Protein AF-A0A090RE38-F1 (afdb_monomer_lite)

pLDDT: mean 95.89, std 4.48, range [59.72, 98.69]

Structure (mmCIF, N/CA/C/O backbone):
data_AF-A0A090RE38-F1
#
_entry.id   AF-A0A090RE38-F1
#
loop_
_atom_site.group_PDB
_atom_site.id
_atom_site.type_symbol
_atom_site.label_atom_id
_atom_site.label_alt_id
_atom_site.label_comp_id
_atom_site.label_asym_id
_atom_site.label_entity_id
_atom_site.label_seq_id
_atom_site.pdbx_PDB_ins_code
_atom_site.Cartn_x
_atom_site.Cartn_y
_atom_site.Cartn_z
_atom_site.occupancy
_atom_site.B_iso_or_equiv
_atom_site.auth_seq_id
_atom_site.auth_comp_id
_atom_site.auth_asym_id
_atom_site.auth_atom_id
_atom_site.pdbx_PDB_model_num
ATOM 1 N N . MET A 1 1 ? -2.933 -11.669 -3.205 1.00 59.72 1 MET A N 1
ATOM 2 C CA . MET A 1 1 ? -3.704 -10.487 -2.778 1.00 59.72 1 MET A CA 1
ATOM 3 C C . MET A 1 1 ? -2.718 -9.371 -2.503 1.00 59.72 1 MET A C 1
ATOM 5 O O . MET A 1 1 ? -1.781 -9.605 -1.747 1.00 59.72 1 MET A O 1
ATOM 9 N N . GLY A 1 2 ? -2.841 -8.230 -3.179 1.00 92.00 2 GLY A N 1
ATOM 10 C CA . GLY A 1 2 ? -1.914 -7.105 -2.976 1.00 92.00 2 GLY A CA 1
ATOM 11 C C . GLY A 1 2 ? -2.235 -6.318 -1.700 1.00 92.00 2 GLY A C 1
ATOM 12 O O . GLY A 1 2 ? -3.369 -6.355 -1.230 1.00 92.00 2 GLY A O 1
ATOM 13 N N . ILE A 1 3 ? -1.275 -5.556 -1.161 1.00 96.62 3 ILE A N 1
ATOM 14 C CA . ILE A 1 3 ? -1.497 -4.715 0.034 1.00 96.62 3 ILE A CA 1
ATOM 15 C C . ILE A 1 3 ? -2.687 -3.764 -0.170 1.00 96.62 3 ILE A C 1
ATOM 17 O O . ILE A 1 3 ? -3.583 -3.716 0.664 1.00 96.62 3 ILE A O 1
ATOM 21 N N . ALA A 1 4 ? -2.752 -3.056 -1.301 1.00 97.69 4 ALA A N 1
ATOM 22 C CA . ALA A 1 4 ? -3.851 -2.128 -1.587 1.00 97.69 4 ALA A CA 1
ATOM 23 C C . ALA A 1 4 ? -5.230 -2.819 -1.614 1.00 97.69 4 ALA A C 1
ATOM 25 O O . ALA A 1 4 ? -6.215 -2.271 -1.132 1.00 97.69 4 ALA A O 1
ATOM 26 N N . GLU A 1 5 ? -5.296 -4.047 -2.131 1.00 97.94 5 GLU A N 1
ATOM 27 C CA . GLU A 1 5 ? -6.522 -4.851 -2.137 1.00 97.94 5 GLU A CA 1
ATOM 28 C C . GLU A 1 5 ? -6.924 -5.287 -0.720 1.00 97.94 5 GLU A C 1
ATOM 30 O O . GLU A 1 5 ? -8.107 -5.301 -0.388 1.00 97.94 5 GLU A O 1
ATOM 35 N N . TYR A 1 6 ? -5.952 -5.589 0.145 1.00 97.88 6 TYR A N 1
ATOM 36 C CA . TYR A 1 6 ? -6.219 -5.869 1.556 1.00 97.88 6 TYR A CA 1
ATOM 37 C C . TYR A 1 6 ? -6.816 -4.660 2.278 1.00 97.88 6 TYR A C 1
ATOM 39 O O . TYR A 1 6 ? -7.772 -4.816 3.037 1.00 97.88 6 TYR A O 1
ATOM 47 N N . TYR A 1 7 ? -6.320 -3.451 2.006 1.00 98.44 7 TYR A N 1
ATOM 48 C CA . TYR A 1 7 ? -6.915 -2.232 2.556 1.00 98.44 7 TYR A CA 1
ATOM 49 C C . TYR A 1 7 ? -8.372 -2.058 2.117 1.00 98.44 7 TYR A C 1
ATOM 51 O O . TYR A 1 7 ? -9.208 -1.773 2.972 1.00 98.44 7 TYR A O 1
ATOM 59 N N . ASP A 1 8 ? -8.703 -2.301 0.844 1.00 98.25 8 ASP A N 1
ATOM 60 C CA . ASP A 1 8 ? -10.101 -2.277 0.389 1.00 98.25 8 ASP A CA 1
ATOM 61 C C . ASP A 1 8 ? -10.958 -3.263 1.189 1.00 98.25 8 ASP A C 1
ATOM 63 O O . ASP A 1 8 ? -11.952 -2.895 1.811 1.00 98.25 8 ASP A O 1
ATOM 67 N N . GLN A 1 9 ? -10.536 -4.525 1.246 1.00 96.94 9 GLN A N 1
ATOM 68 C CA . GLN A 1 9 ? -11.319 -5.569 1.902 1.00 96.94 9 GLN A CA 1
ATOM 69 C C . GLN A 1 9 ? -11.524 -5.324 3.401 1.00 96.94 9 GLN A C 1
ATOM 71 O O . GLN A 1 9 ? -12.547 -5.730 3.955 1.00 96.94 9 GLN A O 1
ATOM 76 N N . ARG A 1 10 ? -10.556 -4.688 4.072 1.00 97.44 10 ARG A N 1
ATOM 77 C CA . ARG A 1 10 ? -10.636 -4.409 5.510 1.00 97.44 10 ARG A CA 1
ATOM 78 C C . ARG A 1 10 ? -11.355 -3.106 5.837 1.00 97.44 10 ARG A C 1
ATOM 80 O O . ARG A 1 10 ? -11.945 -3.027 6.913 1.00 97.44 10 ARG A O 1
ATOM 87 N N . LEU A 1 11 ? -11.272 -2.092 4.978 1.00 98.00 11 LEU A N 1
ATOM 88 C CA . LEU A 1 11 ? -11.604 -0.714 5.349 1.00 98.00 11 LEU A CA 1
ATOM 89 C C . LEU A 1 11 ? -12.664 -0.048 4.477 1.00 98.00 11 LEU A C 1
ATOM 91 O O . LEU A 1 11 ? -13.170 0.997 4.891 1.00 98.00 11 LEU A O 1
ATOM 95 N N . THR A 1 12 ? -12.973 -0.584 3.296 1.00 97.44 12 THR A N 1
ATOM 96 C CA . THR A 1 12 ? -13.918 0.041 2.366 1.00 97.44 12 THR A CA 1
ATOM 97 C C . THR A 1 12 ? -15.211 -0.753 2.262 1.00 97.44 12 THR A C 1
ATOM 99 O O . THR A 1 12 ? -15.258 -1.968 2.467 1.00 97.44 12 THR A O 1
ATOM 102 N N . ASP A 1 13 ? -16.293 -0.039 1.959 1.00 97.75 13 ASP A N 1
ATOM 103 C CA . ASP A 1 13 ? -17.567 -0.664 1.635 1.00 97.75 13 ASP A CA 1
ATOM 104 C C . ASP A 1 13 ? -17.433 -1.491 0.345 1.00 97.75 13 ASP A C 1
ATOM 106 O O . ASP A 1 13 ? -16.765 -1.077 -0.606 1.00 97.75 13 ASP A O 1
ATOM 110 N N . LYS A 1 14 ? -18.103 -2.648 0.291 1.00 98.06 14 LYS A N 1
ATOM 111 C CA . LYS A 1 14 ? -18.071 -3.550 -0.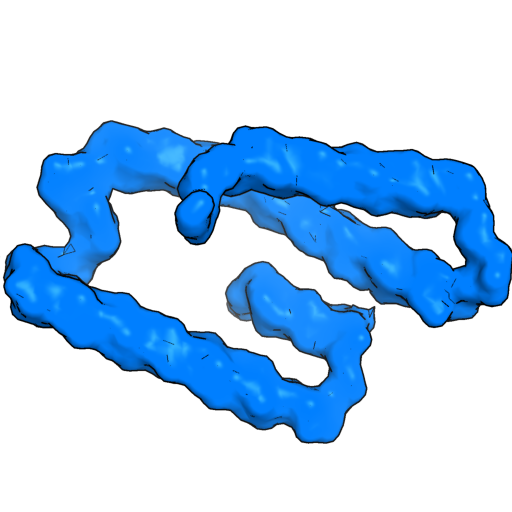872 1.00 98.06 14 LYS A CA 1
ATOM 112 C C . LYS A 1 14 ? -18.527 -2.877 -2.166 1.00 98.06 14 LYS A C 1
ATOM 114 O O . LYS A 1 14 ? -18.063 -3.254 -3.239 1.00 98.06 14 LYS A O 1
ATOM 119 N N . SER A 1 15 ? -19.405 -1.880 -2.075 1.00 98.38 15 SER A N 1
ATOM 120 C CA . SER A 1 15 ? -19.855 -1.078 -3.218 1.00 98.38 15 SER A CA 1
ATOM 121 C C . SER A 1 15 ? -18.722 -0.295 -3.896 1.00 98.38 15 SER A C 1
ATOM 123 O O . SER A 1 15 ? -18.831 0.010 -5.081 1.00 98.38 15 SER A O 1
ATOM 125 N N . LEU A 1 16 ? -17.616 -0.022 -3.192 1.00 98.50 16 LEU A N 1
ATOM 126 C CA . LEU A 1 16 ? -16.446 0.692 -3.718 1.00 98.50 16 LEU A CA 1
ATOM 127 C C . LEU A 1 16 ? -15.348 -0.241 -4.250 1.00 98.50 16 LEU A C 1
ATOM 129 O O . LEU A 1 16 ? -14.413 0.223 -4.902 1.00 98.50 16 LEU A O 1
ATOM 133 N N . TRP A 1 17 ? -15.444 -1.552 -4.021 1.00 98.19 17 TRP A N 1
ATOM 134 C CA . TRP A 1 17 ? -14.440 -2.514 -4.492 1.00 98.19 17 TRP A CA 1
ATOM 135 C C . TRP A 1 17 ? -14.226 -2.501 -6.016 1.00 98.19 17 TRP A C 1
ATOM 137 O O . TRP A 1 17 ? -13.066 -2.598 -6.429 1.00 98.19 17 TRP A O 1
ATOM 147 N N . PRO A 1 18 ? -15.260 -2.315 -6.868 1.00 98.50 18 PRO A N 1
ATOM 148 C CA . PRO A 1 18 ? -15.052 -2.180 -8.309 1.00 98.50 18 PRO A CA 1
ATOM 149 C C . PRO A 1 18 ? -14.128 -1.013 -8.676 1.00 98.50 18 PRO A C 1
ATOM 151 O O . PRO A 1 18 ? -13.288 -1.160 -9.561 1.00 98.50 18 PRO A O 1
ATOM 154 N N . LEU A 1 19 ? -14.214 0.118 -7.964 1.00 98.56 19 LEU A N 1
ATOM 155 C CA . LEU A 1 19 ? -13.324 1.261 -8.182 1.00 98.56 19 LEU A CA 1
ATOM 156 C C . LEU A 1 19 ? -11.878 0.914 -7.805 1.00 98.56 19 LEU A C 1
ATOM 158 O O . LEU A 1 19 ? -10.955 1.174 -8.575 1.00 98.56 19 LEU A O 1
ATOM 162 N N . GLY A 1 20 ? -11.672 0.284 -6.645 1.00 98.25 20 GLY A N 1
ATOM 163 C CA . GLY A 1 20 ? -10.344 -0.166 -6.220 1.00 98.25 20 GLY A CA 1
ATOM 164 C C . GLY A 1 20 ? -9.712 -1.144 -7.218 1.00 98.25 20 GLY A C 1
ATOM 165 O O . GLY A 1 20 ? -8.524 -1.041 -7.535 1.00 98.25 20 GLY A O 1
ATOM 166 N N . GLN A 1 21 ? -10.515 -2.055 -7.776 1.00 98.31 21 GLN A N 1
ATOM 167 C CA . GLN A 1 21 ? -10.083 -2.957 -8.842 1.00 98.31 21 GLN A CA 1
ATOM 168 C C . GLN A 1 21 ? -9.694 -2.187 -10.112 1.00 98.31 21 GLN A C 1
ATOM 170 O O . GLN A 1 21 ? -8.596 -2.402 -10.624 1.00 98.31 21 GLN A O 1
ATOM 175 N N . GLN A 1 22 ? -10.532 -1.256 -10.581 1.00 98.62 22 GLN A N 1
ATOM 176 C CA . GLN A 1 22 ? -10.246 -0.436 -11.765 1.00 98.62 22 GLN A CA 1
ATOM 177 C C . GLN A 1 22 ? -8.926 0.337 -11.635 1.00 98.62 22 GLN A C 1
ATOM 179 O O . GLN A 1 22 ? -8.136 0.365 -12.580 1.00 98.62 22 GLN A O 1
ATOM 184 N N . LEU A 1 23 ? -8.655 0.921 -10.462 1.00 98.56 23 LEU A N 1
ATOM 185 C CA . LEU A 1 23 ? -7.408 1.644 -10.189 1.00 98.56 23 LEU A CA 1
ATOM 186 C C . LEU A 1 23 ? -6.183 0.722 -10.238 1.00 98.56 23 LEU A C 1
ATOM 188 O O . LEU A 1 23 ? -5.168 1.066 -10.844 1.00 98.56 23 LEU A O 1
ATOM 192 N N . ARG A 1 24 ? -6.270 -0.476 -9.646 1.00 98.25 24 ARG A N 1
ATOM 193 C CA . ARG A 1 24 ? -5.181 -1.465 -9.704 1.00 98.25 24 ARG A CA 1
ATOM 194 C C . ARG A 1 24 ? -4.943 -1.971 -11.122 1.00 98.25 24 ARG A C 1
ATOM 196 O O . ARG A 1 24 ? -3.792 -2.119 -11.522 1.00 98.25 24 ARG A O 1
ATOM 203 N N . GLU A 1 25 ? -5.999 -2.217 -11.889 1.00 98.44 25 GLU A N 1
ATOM 204 C CA . GLU A 1 25 ? -5.884 -2.609 -13.294 1.00 98.44 25 GLU A CA 1
ATOM 205 C C . GLU A 1 25 ? -5.254 -1.503 -14.146 1.00 98.44 25 GLU A C 1
ATOM 207 O O . GLU A 1 25 ? -4.424 -1.802 -15.006 1.00 98.44 25 GLU A O 1
ATOM 212 N N . GLN A 1 26 ? -5.602 -0.237 -13.893 1.00 98.69 26 GLN A N 1
ATOM 213 C CA . GLN A 1 26 ? -4.968 0.905 -14.552 1.00 98.69 26 GLN A CA 1
ATOM 214 C C . GLN A 1 26 ? -3.469 0.949 -14.251 1.00 98.69 26 GLN A C 1
ATOM 216 O O . GLN A 1 26 ? -2.677 0.979 -15.187 1.00 98.69 26 GLN A O 1
ATOM 221 N N . LEU A 1 27 ? -3.072 0.813 -12.982 1.00 98.25 27 LEU A N 1
ATOM 222 C CA . LEU A 1 27 ? -1.659 0.749 -12.601 1.00 98.25 27 LEU A CA 1
ATOM 223 C C . LEU A 1 27 ? -0.906 -0.368 -13.346 1.00 98.25 27 LEU A C 1
ATOM 225 O O . LEU A 1 27 ? 0.212 -0.160 -13.809 1.00 98.25 27 LEU A O 1
ATOM 229 N N . GLN A 1 28 ? -1.512 -1.549 -13.509 1.00 98.00 28 GLN A N 1
ATOM 230 C CA . GLN A 1 28 ? -0.891 -2.641 -14.271 1.00 98.00 28 GLN A CA 1
ATOM 231 C C . GLN A 1 28 ? -0.736 -2.313 -15.763 1.00 98.00 28 GLN A C 1
ATOM 233 O O . GLN A 1 28 ? 0.245 -2.733 -16.380 1.00 98.00 28 GLN A O 1
ATOM 238 N N . ARG A 1 29 ? -1.686 -1.583 -16.363 1.00 98.50 29 ARG A N 1
ATOM 239 C CA . ARG A 1 29 ? -1.565 -1.103 -17.751 1.00 98.50 29 ARG A CA 1
ATOM 240 C C . ARG A 1 29 ? -0.456 -0.063 -17.881 1.00 98.50 29 ARG A C 1
ATOM 242 O O . ARG A 1 29 ? 0.339 -0.159 -18.811 1.00 98.50 29 ARG A O 1
ATOM 249 N N . ASP A 1 30 ? -0.365 0.857 -16.929 1.00 98.50 30 ASP A N 1
ATOM 250 C CA . ASP A 1 30 ? 0.632 1.928 -16.936 1.00 98.50 30 ASP A CA 1
ATOM 251 C C . ASP A 1 30 ? 2.052 1.372 -16.773 1.00 98.50 30 ASP A C 1
ATOM 253 O O . ASP A 1 30 ? 2.945 1.741 -17.532 1.00 98.50 30 ASP A O 1
ATOM 257 N N . ILE A 1 31 ? 2.252 0.400 -15.873 1.00 98.19 31 ILE A N 1
ATOM 258 C CA . ILE A 1 31 ? 3.536 -0.309 -15.727 1.00 98.19 31 ILE A CA 1
ATOM 259 C C . ILE A 1 31 ? 3.966 -0.940 -17.057 1.00 98.19 31 ILE A C 1
ATOM 261 O O . ILE A 1 31 ? 5.117 -0.793 -17.463 1.00 98.19 31 ILE A O 1
ATOM 265 N N . LYS A 1 32 ? 3.049 -1.609 -17.769 1.00 98.25 32 LYS A N 1
ATOM 266 C CA . LYS A 1 32 ? 3.351 -2.207 -19.081 1.00 98.25 32 LYS A CA 1
ATOM 267 C C . LYS A 1 32 ? 3.714 -1.150 -20.120 1.00 98.25 32 LYS A C 1
ATOM 269 O O . LYS A 1 32 ? 4.641 -1.362 -20.893 1.00 98.25 32 LYS A O 1
ATOM 274 N N . ALA A 1 33 ? 2.999 -0.026 -20.142 1.00 98.44 33 ALA A N 1
ATOM 275 C CA . ALA A 1 33 ? 3.292 1.067 -21.061 1.00 98.44 33 ALA A CA 1
ATOM 276 C C . ALA A 1 33 ? 4.703 1.630 -20.828 1.00 98.44 33 ALA A C 1
ATOM 278 O O . ALA A 1 33 ? 5.460 1.768 -21.785 1.00 98.44 33 ALA A O 1
ATOM 279 N N . VAL A 1 34 ? 5.081 1.871 -19.568 1.00 97.94 34 VAL A N 1
ATOM 280 C CA . VAL A 1 34 ? 6.427 2.341 -19.202 1.00 97.94 34 VAL A CA 1
ATOM 281 C C . VAL A 1 34 ? 7.499 1.330 -19.609 1.00 97.94 34 VAL A C 1
ATOM 283 O O . VAL A 1 34 ? 8.462 1.702 -20.269 1.00 97.94 34 VAL A O 1
ATOM 286 N N . LEU A 1 35 ? 7.319 0.046 -19.288 1.00 98.06 35 LEU A N 1
ATOM 287 C CA . LEU A 1 35 ? 8.281 -1.005 -19.644 1.00 98.06 35 LEU A CA 1
ATOM 288 C C . LEU A 1 35 ? 8.486 -1.141 -21.157 1.00 98.06 35 LEU A C 1
ATOM 290 O O . LEU A 1 35 ? 9.614 -1.332 -21.606 1.00 98.06 35 LEU A O 1
ATOM 294 N N . ASN A 1 36 ? 7.415 -0.993 -21.942 1.00 97.94 36 ASN A N 1
ATOM 295 C CA . ASN A 1 36 ? 7.497 -1.009 -23.401 1.00 97.94 36 ASN A CA 1
ATOM 296 C C . ASN A 1 36 ? 8.299 0.180 -23.947 1.00 97.94 36 ASN A C 1
ATOM 298 O O . ASN A 1 36 ? 9.081 0.003 -24.876 1.00 97.94 36 ASN A O 1
ATOM 302 N N . VAL A 1 37 ? 8.112 1.380 -23.383 1.00 97.62 37 VAL A N 1
ATOM 303 C CA . VAL A 1 37 ? 8.878 2.579 -23.772 1.00 97.62 37 VAL A CA 1
ATOM 304 C C . VAL A 1 37 ? 10.358 2.418 -23.416 1.00 97.62 37 VAL A C 1
ATOM 306 O O . VAL A 1 37 ? 11.219 2.731 -24.231 1.00 97.62 37 VAL A O 1
ATOM 309 N N . GLU A 1 38 ? 10.648 1.869 -22.237 1.00 96.12 38 GLU A N 1
ATOM 310 C CA . GLU A 1 38 ? 12.008 1.612 -21.745 1.00 96.12 38 GLU A CA 1
ATOM 311 C C . GLU A 1 38 ? 12.664 0.365 -22.372 1.00 96.12 38 GLU A C 1
ATOM 313 O O . GLU A 1 38 ? 13.814 0.055 -22.060 1.00 96.12 38 GLU A O 1
ATOM 318 N N . ASN A 1 39 ? 11.940 -0.387 -23.214 1.00 96.38 39 ASN A N 1
ATOM 319 C CA . ASN A 1 39 ? 12.354 -1.685 -23.762 1.00 96.38 39 ASN A CA 1
ATOM 320 C C . ASN A 1 39 ? 12.953 -2.628 -22.693 1.00 96.38 39 ASN A C 1
ATOM 322 O O . ASN A 1 39 ? 13.982 -3.267 -22.910 1.00 96.38 39 ASN A O 1
ATOM 326 N N . SER A 1 40 ? 12.322 -2.673 -21.517 1.00 96.94 40 SER A N 1
ATOM 327 C CA . SER A 1 40 ? 12.762 -3.462 -20.360 1.00 96.94 40 SER A CA 1
ATOM 328 C C . SER A 1 40 ? 11.747 -4.562 -20.040 1.00 96.94 40 SER A C 1
ATOM 330 O O . SER A 1 40 ? 10.537 -4.357 -20.141 1.00 96.94 40 SER A O 1
ATOM 332 N N . ALA A 1 41 ? 12.220 -5.732 -19.618 1.00 95.44 41 ALA A N 1
ATOM 333 C CA . ALA A 1 41 ? 11.377 -6.867 -19.245 1.00 95.44 41 ALA A CA 1
ATOM 334 C C . ALA A 1 41 ? 10.764 -6.709 -17.844 1.00 95.44 41 ALA A C 1
ATOM 336 O O . ALA A 1 41 ? 9.692 -7.253 -17.566 1.00 95.44 41 ALA A O 1
ATOM 337 N N . HIS A 1 42 ? 11.430 -5.973 -16.952 1.00 95.19 42 HIS A N 1
ATOM 338 C CA . HIS A 1 42 ? 10.938 -5.705 -15.605 1.00 95.19 42 HIS A CA 1
ATOM 339 C C . HIS A 1 42 ? 11.368 -4.333 -15.081 1.00 95.19 42 HIS A C 1
ATOM 341 O O . HIS A 1 42 ? 12.286 -3.690 -15.589 1.00 95.19 42 HIS A O 1
ATOM 347 N N . LEU A 1 43 ? 10.685 -3.871 -14.030 1.00 95.00 43 LEU A N 1
ATOM 348 C CA . LEU A 1 43 ? 10.985 -2.583 -13.411 1.00 95.00 43 LEU A CA 1
ATOM 349 C C . LEU A 1 43 ? 12.426 -2.562 -12.896 1.00 95.00 43 LEU A C 1
ATOM 351 O O . LEU A 1 43 ? 12.904 -3.542 -12.320 1.00 95.00 43 LEU A O 1
ATOM 355 N N . MET A 1 44 ? 13.085 -1.416 -13.083 1.00 94.81 44 MET A N 1
ATOM 356 C CA . MET A 1 44 ? 14.449 -1.156 -12.616 1.00 94.81 44 MET A CA 1
ATOM 357 C C . MET A 1 44 ? 15.504 -2.147 -13.137 1.00 94.81 44 MET A C 1
ATOM 359 O O . MET A 1 44 ? 16.511 -2.365 -12.470 1.00 94.81 44 MET A O 1
ATOM 363 N N . GLU A 1 45 ? 15.313 -2.721 -14.329 1.00 95.38 45 GLU A N 1
ATOM 364 C CA . GLU A 1 45 ? 16.274 -3.649 -14.946 1.00 95.38 45 GLU A CA 1
ATOM 365 C C . GLU A 1 45 ? 17.693 -3.068 -15.045 1.00 95.38 45 GLU A C 1
ATOM 367 O O . GLU A 1 45 ? 18.667 -3.736 -14.706 1.00 95.38 45 GLU A O 1
ATOM 372 N N . GLN A 1 46 ? 17.806 -1.780 -15.373 1.00 94.44 46 GLN A N 1
ATOM 373 C CA . GLN A 1 46 ? 19.086 -1.065 -15.449 1.00 94.44 46 GLN A CA 1
ATOM 374 C C . GLN A 1 46 ? 19.663 -0.660 -14.073 1.00 94.44 46 GLN A C 1
ATOM 376 O O . GLN A 1 46 ? 20.758 -0.106 -13.996 1.00 94.44 46 GLN A O 1
ATOM 381 N N . ASN A 1 47 ? 18.948 -0.909 -12.968 1.00 96.06 47 ASN A N 1
ATOM 382 C CA . ASN A 1 47 ? 19.375 -0.582 -11.603 1.00 96.06 47 ASN A CA 1
ATOM 383 C C . ASN A 1 47 ? 19.112 -1.752 -10.629 1.00 96.06 47 ASN A C 1
ATOM 385 O O . ASN A 1 47 ? 18.261 -1.647 -9.735 1.00 96.06 47 ASN A O 1
ATOM 389 N N . PRO A 1 48 ? 19.864 -2.862 -10.756 1.00 94.81 48 PRO A N 1
ATOM 390 C CA . PRO A 1 48 ? 19.641 -4.070 -9.961 1.00 94.81 48 PRO A CA 1
ATOM 391 C C . PRO A 1 48 ? 19.854 -3.845 -8.458 1.00 94.81 48 PRO A C 1
ATOM 393 O O . PRO A 1 48 ? 19.129 -4.408 -7.640 1.00 94.81 48 PRO A O 1
ATOM 396 N N . TRP A 1 49 ? 20.800 -2.982 -8.072 1.00 96.31 49 TRP A N 1
ATOM 397 C CA . TRP A 1 49 ? 21.024 -2.653 -6.662 1.00 96.31 49 TRP A CA 1
ATOM 398 C C . TRP A 1 49 ? 19.839 -1.887 -6.061 1.00 96.31 49 TRP A C 1
ATOM 400 O O . TRP A 1 49 ? 19.403 -2.186 -4.949 1.00 96.31 49 TRP A O 1
ATOM 410 N N . GLY A 1 50 ? 19.279 -0.926 -6.802 1.00 95.00 50 GLY A N 1
ATOM 411 C CA . GLY A 1 50 ? 18.079 -0.205 -6.383 1.00 95.00 50 GLY A CA 1
ATOM 412 C C . GLY A 1 50 ? 16.868 -1.129 -6.251 1.00 95.00 50 GLY A C 1
ATOM 413 O O . GLY A 1 50 ? 16.149 -1.046 -5.253 1.00 95.00 50 GLY A O 1
ATOM 414 N N . ALA A 1 51 ? 16.687 -2.041 -7.212 1.00 95.38 51 ALA A N 1
ATOM 415 C CA . ALA A 1 51 ? 15.625 -3.042 -7.186 1.00 95.38 51 ALA A CA 1
ATOM 416 C C . ALA A 1 51 ? 15.736 -3.950 -5.950 1.00 95.38 51 ALA A C 1
ATOM 418 O O . ALA A 1 51 ? 14.763 -4.114 -5.212 1.00 95.38 51 ALA A O 1
ATOM 419 N N . GLU A 1 52 ? 16.934 -4.468 -5.665 1.00 95.69 52 GLU A N 1
ATOM 420 C CA . GLU A 1 52 ? 17.183 -5.315 -4.494 1.00 95.69 52 GLU A CA 1
ATOM 421 C C . GLU A 1 52 ? 16.995 -4.550 -3.179 1.00 95.69 52 GLU A C 1
ATOM 423 O O . GLU A 1 52 ? 16.375 -5.048 -2.238 1.00 95.69 52 GLU A O 1
ATOM 428 N N . SER A 1 53 ? 17.455 -3.297 -3.124 1.00 94.69 53 SER A N 1
ATOM 429 C CA . SER A 1 53 ? 17.256 -2.426 -1.966 1.00 94.69 53 SER A CA 1
ATOM 430 C C . SER A 1 53 ? 15.771 -2.205 -1.662 1.00 94.69 53 SER A C 1
ATOM 432 O O . SER A 1 53 ? 15.373 -2.233 -0.498 1.00 94.69 53 SER A O 1
ATOM 434 N N . ILE A 1 54 ? 14.932 -2.002 -2.684 1.00 94.75 54 ILE A N 1
ATOM 435 C CA . ILE A 1 54 ? 13.475 -1.890 -2.519 1.00 94.75 54 ILE A CA 1
ATOM 436 C C . ILE A 1 54 ? 12.874 -3.231 -2.099 1.00 94.75 54 ILE A C 1
ATOM 438 O O . ILE A 1 54 ? 12.095 -3.269 -1.147 1.00 94.75 54 ILE A O 1
ATOM 442 N N . ARG A 1 55 ? 13.266 -4.334 -2.748 1.00 95.19 55 ARG A N 1
ATOM 443 C CA . ARG A 1 55 ? 12.772 -5.681 -2.432 1.00 95.19 55 ARG A CA 1
ATOM 444 C C . ARG A 1 55 ? 13.000 -6.035 -0.963 1.00 95.19 55 ARG A C 1
ATOM 446 O O . ARG A 1 55 ? 12.074 -6.495 -0.299 1.00 95.19 55 ARG A O 1
ATOM 453 N N . LEU A 1 56 ? 14.200 -5.774 -0.441 1.00 94.94 56 LEU A N 1
ATOM 454 C CA . LEU A 1 56 ? 14.529 -6.009 0.966 1.00 94.94 56 LEU A CA 1
ATOM 455 C C . LEU A 1 56 ? 13.687 -5.146 1.909 1.00 94.94 56 LEU A C 1
ATOM 457 O O . LEU A 1 56 ? 13.215 -5.651 2.922 1.00 94.94 56 LEU A O 1
ATOM 461 N N . ARG A 1 57 ? 13.450 -3.868 1.582 1.00 95.62 57 ARG A N 1
ATOM 462 C CA . ARG A 1 57 ? 12.576 -3.008 2.399 1.00 95.62 57 ARG A CA 1
ATOM 463 C C . ARG A 1 57 ? 11.128 -3.498 2.393 1.00 95.62 57 ARG A C 1
ATOM 465 O O . ARG A 1 57 ? 10.504 -3.517 3.452 1.00 95.62 57 ARG A O 1
ATOM 472 N N . ASN A 1 58 ? 10.616 -3.949 1.247 1.00 93.81 58 ASN A N 1
ATOM 473 C CA . ASN A 1 58 ? 9.236 -4.422 1.118 1.00 93.81 58 ASN A CA 1
ATOM 474 C C . ASN A 1 58 ? 8.923 -5.600 2.054 1.00 93.81 58 ASN A C 1
ATOM 476 O O . ASN A 1 58 ? 7.854 -5.599 2.659 1.00 93.81 58 ASN A O 1
ATOM 480 N N . ILE A 1 59 ? 9.878 -6.515 2.281 1.00 95.00 59 ILE A N 1
ATOM 481 C CA . ILE A 1 59 ? 9.734 -7.634 3.237 1.00 95.00 59 ILE A CA 1
ATOM 482 C C . ILE A 1 59 ? 9.344 -7.141 4.642 1.00 95.00 59 ILE A C 1
ATOM 484 O O . ILE A 1 59 ? 8.548 -7.780 5.325 1.00 95.00 59 ILE A O 1
ATOM 488 N N . TYR A 1 60 ? 9.876 -5.995 5.077 1.00 93.88 60 TYR A N 1
ATOM 489 C CA . TYR A 1 60 ? 9.595 -5.427 6.401 1.00 93.88 60 TYR A CA 1
ATOM 490 C C . TYR A 1 60 ? 8.406 -4.454 6.405 1.00 93.88 60 TYR A C 1
ATOM 492 O O . TYR A 1 60 ? 7.752 -4.283 7.431 1.00 93.88 60 TYR A O 1
ATOM 500 N N . ILE A 1 61 ? 8.098 -3.826 5.267 1.00 96.00 61 ILE A N 1
ATOM 501 C CA . ILE A 1 61 ? 6.972 -2.887 5.121 1.00 96.00 61 ILE A CA 1
ATOM 502 C C . ILE A 1 61 ? 5.630 -3.625 5.019 1.00 96.00 61 ILE A C 1
ATOM 504 O O . ILE A 1 61 ? 4.608 -3.125 5.495 1.00 96.00 61 ILE A O 1
ATOM 508 N N . GLU A 1 62 ? 5.613 -4.810 4.410 1.00 96.44 62 GLU A N 1
ATOM 509 C CA . GLU A 1 62 ? 4.420 -5.652 4.274 1.00 96.44 62 GLU A CA 1
ATOM 510 C C . GLU A 1 62 ? 3.716 -5.946 5.611 1.00 96.44 62 GLU A C 1
ATOM 512 O O . GLU A 1 62 ? 2.531 -5.617 5.728 1.00 96.44 62 GLU A O 1
ATOM 517 N N . PRO A 1 63 ? 4.384 -6.488 6.650 1.00 97.19 63 PRO A N 1
ATOM 518 C CA . PRO A 1 63 ? 3.723 -6.759 7.926 1.00 97.19 63 PRO A CA 1
ATOM 519 C C . PRO A 1 63 ? 3.214 -5.484 8.612 1.00 97.19 63 PRO A C 1
ATOM 521 O O . PRO A 1 63 ? 2.136 -5.510 9.205 1.00 97.19 63 PRO A O 1
ATOM 524 N N . LEU A 1 64 ? 3.925 -4.355 8.484 1.00 98.06 64 LEU A N 1
ATOM 525 C CA . LEU A 1 64 ? 3.458 -3.070 9.016 1.00 98.06 64 LEU A CA 1
ATOM 526 C C . LEU A 1 64 ? 2.176 -2.602 8.324 1.00 98.06 64 LEU A C 1
ATOM 528 O O . LEU A 1 64 ? 1.271 -2.116 8.993 1.00 98.06 64 LEU A O 1
ATOM 532 N N . ASN A 1 65 ? 2.058 -2.797 7.010 1.00 98.31 65 ASN A N 1
ATOM 533 C CA . ASN A 1 65 ? 0.838 -2.476 6.272 1.00 98.31 65 ASN A CA 1
ATOM 534 C C . ASN A 1 65 ? -0.346 -3.347 6.691 1.00 98.31 65 ASN A C 1
ATOM 536 O O . ASN A 1 65 ? -1.456 -2.841 6.865 1.00 98.31 65 ASN A O 1
ATOM 540 N N . MET A 1 66 ? -0.113 -4.648 6.865 1.00 97.31 66 MET A N 1
ATOM 541 C CA . MET A 1 66 ? -1.158 -5.570 7.307 1.00 97.31 66 MET A CA 1
ATOM 542 C C . MET A 1 66 ? -1.650 -5.217 8.717 1.00 97.31 66 MET A C 1
ATOM 544 O O . MET A 1 66 ? -2.859 -5.208 8.965 1.00 97.31 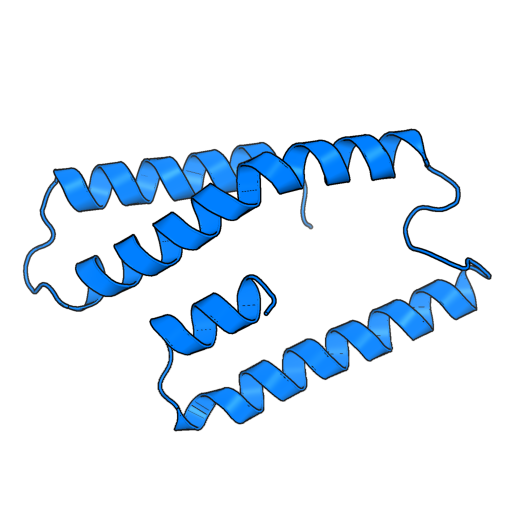66 MET A O 1
ATOM 548 N N . LEU A 1 67 ? -0.723 -4.872 9.618 1.00 98.06 67 LEU A N 1
ATOM 549 C CA . LEU A 1 67 ? -1.037 -4.401 10.964 1.00 98.06 67 LEU A CA 1
ATOM 550 C C . LEU A 1 67 ? -1.766 -3.052 10.935 1.00 98.06 67 LEU A C 1
ATOM 552 O O . LEU A 1 67 ? -2.785 -2.902 11.602 1.00 98.06 67 LEU A O 1
ATOM 556 N N . GLN A 1 68 ? -1.302 -2.092 10.133 1.00 98.69 68 GLN A N 1
ATOM 557 C CA . GLN A 1 68 ? -1.917 -0.769 10.023 1.00 98.69 68 GLN A CA 1
ATOM 558 C C . GLN A 1 68 ? -3.382 -0.855 9.580 1.00 98.69 68 GLN A C 1
ATOM 560 O O . GLN A 1 68 ? -4.232 -0.183 10.158 1.00 98.69 68 GLN A O 1
ATOM 565 N N . ALA A 1 69 ? -3.710 -1.693 8.594 1.00 98.44 69 ALA A N 1
ATOM 566 C CA . ALA A 1 69 ? -5.097 -1.872 8.165 1.00 98.44 69 ALA A CA 1
ATOM 567 C C . ALA A 1 69 ? -5.988 -2.467 9.275 1.00 98.44 69 ALA A C 1
ATOM 569 O O . ALA A 1 69 ? -7.139 -2.056 9.418 1.00 98.44 69 ALA A O 1
ATOM 570 N N . GLU A 1 70 ? -5.468 -3.376 10.106 1.00 97.62 70 GLU A N 1
ATOM 571 C CA . GLU A 1 70 ? -6.184 -3.861 11.296 1.00 97.62 70 GLU A CA 1
ATOM 572 C C . GLU A 1 70 ? -6.379 -2.748 12.336 1.00 97.62 70 GLU A C 1
ATOM 574 O O . GLU A 1 70 ? -7.479 -2.583 12.866 1.00 97.62 70 GLU A O 1
ATOM 579 N N . LEU A 1 71 ? -5.334 -1.965 12.615 1.00 98.06 71 LEU A N 1
ATOM 580 C CA . LEU A 1 71 ? -5.393 -0.851 13.563 1.00 98.06 71 LEU A CA 1
ATOM 581 C C . LEU A 1 71 ? -6.406 0.201 13.108 1.00 98.06 71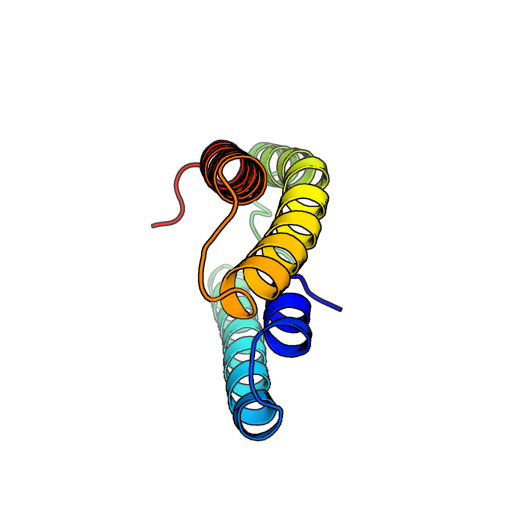 LEU A C 1
ATOM 583 O O . LEU A 1 71 ? -7.289 0.562 13.878 1.00 98.06 71 LEU A O 1
ATOM 587 N N . LEU A 1 72 ? -6.370 0.603 11.836 1.00 98.19 72 LEU A N 1
ATOM 588 C CA . LEU A 1 72 ? -7.354 1.509 11.238 1.00 98.19 72 LEU A CA 1
ATOM 589 C C . LEU A 1 72 ? -8.780 0.968 11.359 1.00 98.19 72 LEU A C 1
ATOM 591 O O . LEU A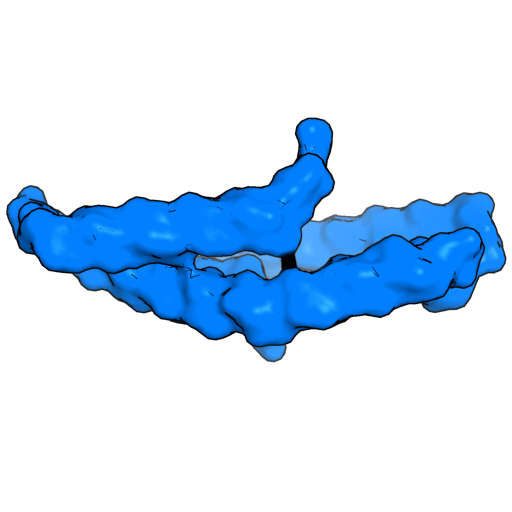 1 72 ? -9.693 1.722 11.691 1.00 98.19 72 LEU A O 1
ATOM 595 N N . TYR A 1 73 ? -8.982 -0.327 11.111 1.00 97.38 73 TYR A N 1
ATOM 596 C CA . TYR A 1 73 ? -10.292 -0.960 11.243 1.00 97.38 73 TYR A CA 1
ATOM 597 C C . TYR A 1 73 ? -10.821 -0.879 12.681 1.00 97.38 73 TYR A C 1
ATOM 599 O O . TYR A 1 73 ? -11.992 -0.556 12.882 1.00 97.38 73 TYR A O 1
ATOM 607 N N . ARG A 1 74 ? -9.971 -1.135 13.685 1.00 96.38 74 ARG A N 1
ATOM 608 C CA . ARG A 1 74 ? -10.346 -1.028 15.106 1.00 96.38 74 ARG A CA 1
ATOM 609 C C . ARG A 1 74 ? -10.621 0.414 15.506 1.00 96.38 74 ARG A C 1
ATOM 611 O O . ARG A 1 74 ? -11.668 0.682 16.086 1.00 96.38 74 ARG A O 1
ATOM 618 N N . THR A 1 75 ? -9.725 1.329 15.148 1.00 95.94 75 THR A N 1
ATOM 619 C CA . THR A 1 75 ? -9.826 2.756 15.467 1.00 95.94 75 THR A CA 1
ATOM 620 C C . THR A 1 75 ? -11.110 3.365 14.907 1.00 95.94 75 THR A C 1
ATOM 622 O O . THR A 1 75 ? -11.823 4.048 15.628 1.00 95.94 75 THR A O 1
ATOM 625 N N . ARG A 1 76 ? -11.482 3.052 13.657 1.00 95.00 76 ARG A N 1
ATOM 626 C CA . ARG A 1 76 ? -12.713 3.564 13.019 1.00 95.00 76 ARG A CA 1
ATOM 627 C C . ARG A 1 76 ? -14.014 3.025 13.623 1.00 95.00 76 ARG A C 1
ATOM 629 O O . ARG A 1 76 ? -15.080 3.538 13.300 1.00 95.00 76 ARG A O 1
ATOM 636 N N . LYS A 1 77 ? -13.947 1.975 14.447 1.00 93.75 77 LYS A N 1
ATOM 637 C CA . LYS A 1 77 ? -15.108 1.360 15.112 1.00 93.75 77 LYS A CA 1
ATOM 638 C C . LYS A 1 77 ? -15.302 1.815 16.555 1.00 93.75 77 LYS A C 1
ATOM 640 O O . LYS A 1 77 ? -16.279 1.407 17.177 1.00 93.75 77 LYS A O 1
ATOM 645 N N . GLN A 1 78 ? -14.377 2.600 17.094 1.00 93.19 78 GLN A N 1
ATOM 646 C CA . GLN A 1 78 ? -14.447 3.108 18.457 1.00 93.19 78 GLN A CA 1
ATOM 647 C C . GLN A 1 78 ? -14.849 4.583 18.438 1.00 93.19 78 GLN A C 1
ATOM 649 O O . GLN A 1 78 ? -14.332 5.352 17.635 1.00 93.19 78 GLN A O 1
ATOM 654 N N . GLU A 1 79 ? -15.755 4.977 19.333 1.00 89.12 79 GLU A N 1
ATOM 655 C CA . GLU A 1 79 ? -16.103 6.392 19.539 1.00 89.12 79 GLU A CA 1
ATOM 656 C C . GLU A 1 79 ? -14.957 7.153 20.217 1.00 89.12 79 GLU A C 1
ATOM 658 O O . GLU A 1 79 ? -14.652 8.284 19.848 1.00 89.12 79 GLU A O 1
ATOM 663 N N . THR A 1 80 ? -14.277 6.494 21.161 1.00 92.94 80 THR A N 1
ATOM 664 C CA . THR A 1 80 ? -13.085 7.009 21.842 1.00 92.94 80 THR A CA 1
ATOM 665 C C . THR A 1 80 ? -11.915 6.081 21.563 1.00 92.94 80 THR A C 1
ATOM 667 O O . THR A 1 80 ? -11.944 4.904 21.928 1.00 92.94 80 THR A O 1
ATOM 670 N N . ILE A 1 81 ? -10.879 6.614 20.925 1.00 90.62 81 ILE A N 1
ATOM 671 C CA . ILE A 1 81 ? -9.680 5.863 20.557 1.00 90.62 81 ILE A CA 1
ATOM 672 C C . ILE A 1 81 ? -8.818 5.681 21.808 1.00 90.62 81 ILE A C 1
ATOM 674 O O . ILE A 1 81 ? -8.531 6.646 22.517 1.00 90.62 81 ILE A O 1
ATOM 678 N N . SER A 1 82 ? -8.401 4.446 22.097 1.00 93.75 82 SER A N 1
ATOM 679 C CA . SER A 1 82 ? -7.468 4.220 23.202 1.00 93.75 82 SER A CA 1
ATOM 680 C C . SER A 1 82 ? -6.069 4.755 22.849 1.00 93.75 82 SER A C 1
ATOM 682 O O . SER A 1 82 ? -5.612 4.541 21.722 1.00 93.75 82 SER A O 1
ATOM 684 N N . PRO A 1 83 ? -5.335 5.368 23.801 1.00 95.44 83 PRO A N 1
ATOM 685 C CA . PRO A 1 83 ? -3.982 5.874 23.544 1.00 95.44 83 PRO A CA 1
ATOM 686 C C . PRO A 1 83 ? -3.031 4.811 22.978 1.00 95.44 83 PRO A C 1
ATOM 688 O O . PRO A 1 83 ? -2.213 5.095 22.114 1.00 95.44 83 PRO A O 1
ATOM 691 N N . MET A 1 84 ? -3.191 3.554 23.406 1.00 95.25 84 MET A N 1
ATOM 692 C CA . MET A 1 84 ? -2.406 2.425 22.902 1.00 95.25 84 MET A CA 1
ATOM 693 C C . MET A 1 84 ? -2.668 2.135 21.415 1.00 95.25 84 MET A C 1
ATOM 695 O O . MET A 1 84 ? -1.738 1.802 20.683 1.00 95.25 84 MET A O 1
ATOM 699 N N . LEU A 1 85 ? -3.923 2.224 20.953 1.00 95.44 85 LEU A N 1
ATOM 700 C CA . LEU A 1 85 ? -4.251 2.021 19.537 1.00 95.44 85 LEU A CA 1
ATOM 701 C C . LEU A 1 85 ? -3.738 3.173 18.675 1.00 95.44 85 LEU A C 1
ATOM 703 O O . LEU A 1 85 ? -3.261 2.933 17.568 1.00 95.44 85 LEU A O 1
ATOM 707 N N . GLU A 1 86 ? -3.826 4.399 19.186 1.00 95.50 86 GLU A N 1
ATOM 708 C CA . GLU A 1 86 ? -3.286 5.581 18.521 1.00 95.50 86 GLU A CA 1
ATOM 709 C C . GLU A 1 86 ? -1.762 5.492 18.383 1.00 95.50 86 GLU A C 1
ATOM 711 O O . GLU A 1 86 ? -1.236 5.629 17.279 1.00 95.50 86 GLU A O 1
ATOM 716 N N . GLU A 1 87 ? -1.054 5.157 19.464 1.00 97.62 87 GLU A N 1
ATOM 717 C CA . GLU A 1 87 ? 0.396 4.966 19.449 1.00 97.62 87 GLU A CA 1
ATOM 718 C C . GLU A 1 87 ? 0.807 3.854 18.476 1.00 97.62 87 GLU A C 1
ATOM 720 O O . GLU A 1 87 ? 1.679 4.058 17.629 1.00 97.62 87 GLU A O 1
ATOM 725 N N . ALA A 1 88 ? 0.137 2.699 18.523 1.00 97.81 88 ALA A N 1
ATOM 726 C CA . ALA A 1 88 ? 0.411 1.602 17.600 1.00 97.81 88 ALA A CA 1
ATOM 727 C C . ALA A 1 88 ? 0.199 2.020 16.134 1.00 97.81 88 ALA A C 1
ATOM 729 O O . ALA A 1 88 ? 1.011 1.680 15.269 1.00 97.81 88 ALA A O 1
ATOM 730 N N . LEU A 1 89 ? -0.863 2.780 15.845 1.00 97.88 89 LEU A N 1
ATOM 731 C CA . LEU A 1 89 ? -1.132 3.289 14.502 1.00 97.88 89 LEU A CA 1
ATOM 732 C C . LEU A 1 89 ? -0.023 4.251 14.053 1.00 97.88 89 LEU A C 1
ATOM 734 O O . LEU A 1 89 ? 0.504 4.098 12.949 1.00 97.88 89 LEU A O 1
ATOM 738 N N . MET A 1 90 ? 0.398 5.171 14.921 1.00 98.00 90 MET A N 1
ATOM 739 C CA . MET A 1 90 ? 1.500 6.097 14.650 1.00 98.00 90 MET A CA 1
ATOM 740 C C . MET A 1 90 ? 2.824 5.373 14.385 1.00 98.00 90 MET A C 1
ATOM 742 O O . MET A 1 90 ? 3.540 5.738 13.450 1.00 98.00 90 MET A O 1
ATOM 746 N N . VAL A 1 91 ? 3.127 4.306 15.132 1.00 98.12 91 VAL A N 1
ATOM 747 C CA . VAL A 1 91 ? 4.306 3.459 14.886 1.00 98.12 91 VAL A CA 1
ATOM 748 C C . VAL A 1 91 ? 4.247 2.831 13.492 1.00 98.12 91 VAL A C 1
ATOM 750 O O . VAL A 1 91 ? 5.249 2.849 12.774 1.00 98.12 91 VAL A O 1
ATOM 753 N N . THR A 1 92 ? 3.085 2.321 13.062 1.00 98.25 92 THR A N 1
ATOM 754 C CA . THR A 1 92 ? 2.955 1.764 11.704 1.00 98.25 92 THR A CA 1
ATOM 755 C C . THR A 1 92 ? 3.111 2.822 10.612 1.00 98.25 92 THR A C 1
ATOM 757 O O . THR A 1 92 ? 3.842 2.579 9.651 1.00 98.25 92 THR A O 1
ATOM 760 N N . ILE A 1 93 ? 2.535 4.017 10.795 1.00 98.00 93 ILE A N 1
ATOM 761 C CA . ILE A 1 93 ? 2.667 5.142 9.856 1.00 98.00 93 ILE A CA 1
ATOM 762 C C . ILE A 1 93 ? 4.140 5.537 9.707 1.00 98.00 93 ILE A C 1
ATOM 764 O O . ILE A 1 93 ? 4.656 5.609 8.590 1.00 98.00 93 ILE A O 1
ATOM 768 N N . ALA A 1 94 ? 4.836 5.748 10.828 1.00 97.62 94 ALA A N 1
ATOM 769 C CA . ALA A 1 94 ? 6.242 6.140 10.829 1.00 97.62 94 ALA A CA 1
ATOM 770 C C . ALA A 1 94 ? 7.144 5.048 10.228 1.00 97.62 94 ALA A C 1
ATOM 772 O O . ALA A 1 94 ? 8.051 5.346 9.445 1.00 97.62 94 ALA A O 1
ATOM 773 N N . GLY A 1 95 ? 6.877 3.779 10.552 1.00 97.00 95 GLY A N 1
ATOM 774 C CA . GLY A 1 95 ? 7.624 2.638 10.027 1.00 97.00 95 GLY A CA 1
ATOM 775 C C . GLY A 1 95 ? 7.461 2.465 8.515 1.00 97.00 95 GLY A C 1
ATOM 776 O O . GLY A 1 95 ? 8.455 2.299 7.805 1.00 97.00 95 GLY A O 1
ATOM 777 N N . ILE A 1 96 ? 6.231 2.581 8.001 1.00 97.69 96 ILE A N 1
ATOM 778 C CA . ILE A 1 96 ? 5.957 2.526 6.559 1.00 97.69 96 ILE A CA 1
ATOM 779 C C . ILE A 1 96 ? 6.622 3.705 5.848 1.00 97.69 96 ILE A C 1
ATOM 781 O O . ILE A 1 96 ? 7.326 3.485 4.865 1.00 97.69 96 ILE A O 1
ATOM 785 N N . ALA A 1 97 ? 6.477 4.933 6.355 1.00 96.00 97 ALA A N 1
ATOM 786 C CA . ALA A 1 97 ? 7.105 6.114 5.757 1.00 96.00 97 ALA A CA 1
ATOM 787 C C . ALA A 1 97 ? 8.636 5.974 5.675 1.00 96.00 97 ALA A C 1
ATOM 789 O O . ALA A 1 97 ? 9.236 6.201 4.622 1.00 96.00 97 ALA A O 1
ATOM 790 N N . THR A 1 98 ? 9.265 5.508 6.757 1.00 95.00 98 THR A N 1
ATOM 791 C CA . THR A 1 98 ? 10.715 5.267 6.811 1.00 95.00 98 THR A CA 1
ATOM 792 C C . THR A 1 98 ? 11.161 4.217 5.789 1.00 95.00 98 THR A C 1
ATOM 794 O O . THR A 1 98 ? 12.194 4.374 5.133 1.00 95.00 98 THR A O 1
ATOM 797 N N . GLY A 1 99 ? 10.384 3.142 5.630 1.00 92.94 99 GLY A N 1
ATOM 798 C CA . GLY A 1 99 ? 10.685 2.075 4.679 1.00 92.94 99 GLY A CA 1
ATOM 799 C C . GLY A 1 99 ? 10.474 2.484 3.217 1.00 92.94 99 GLY A C 1
ATOM 800 O O . GLY A 1 99 ? 11.288 2.140 2.354 1.00 92.94 99 GLY A O 1
ATOM 801 N N . MET A 1 100 ? 9.406 3.230 2.932 1.00 93.38 100 MET A N 1
ATOM 802 C CA . MET A 1 100 ? 9.056 3.658 1.576 1.00 93.38 100 MET A CA 1
ATOM 803 C C . MET A 1 100 ? 10.023 4.716 1.037 1.00 93.38 100 MET A C 1
ATOM 805 O O . MET A 1 100 ? 10.311 4.715 -0.160 1.00 93.38 100 MET A O 1
ATOM 809 N N . ARG A 1 101 ? 10.603 5.547 1.916 1.00 91.69 101 ARG A N 1
ATOM 810 C CA . ARG A 1 101 ? 11.473 6.673 1.537 1.00 91.69 101 ARG A CA 1
ATOM 811 C C . ARG A 1 101 ? 10.747 7.599 0.542 1.00 91.69 101 ARG A C 1
ATOM 813 O O . ARG A 1 101 ? 9.568 7.893 0.721 1.00 91.69 101 ARG A O 1
ATOM 820 N N . ASN A 1 102 ? 11.446 8.080 -0.484 1.00 88.75 102 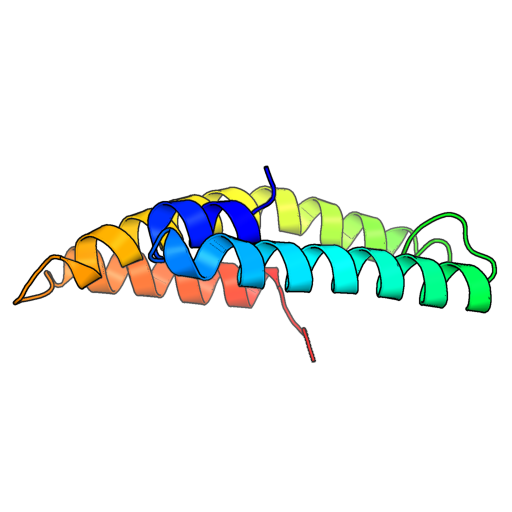ASN A N 1
ATOM 82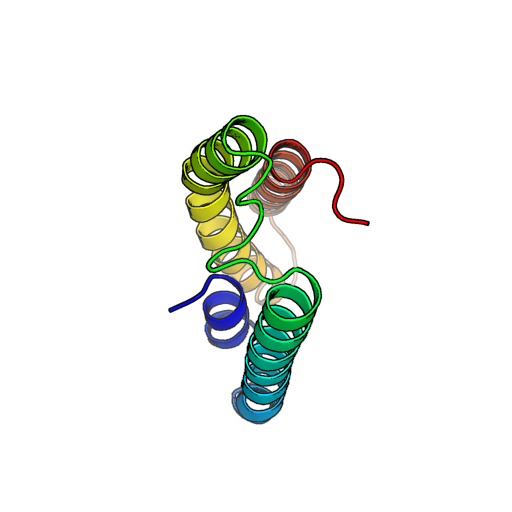1 C CA . ASN A 1 102 ? 10.914 9.024 -1.464 1.00 88.75 102 ASN A CA 1
ATOM 822 C C . ASN A 1 102 ? 9.927 8.304 -2.396 1.00 88.75 102 ASN A C 1
ATOM 824 O O . ASN A 1 102 ? 10.302 7.331 -3.049 1.00 88.75 102 ASN A O 1
ATOM 828 N N . THR A 1 103 ? 8.683 8.778 -2.450 1.00 87.69 103 THR A N 1
ATOM 829 C CA . THR A 1 103 ? 7.582 8.144 -3.206 1.00 87.69 103 THR A CA 1
ATOM 830 C C . THR A 1 103 ? 6.923 9.065 -4.237 1.00 87.69 103 THR A C 1
ATOM 832 O O . THR A 1 103 ? 6.049 8.612 -4.973 1.00 87.69 103 THR A O 1
ATOM 835 N N . GLY A 1 104 ? 7.371 10.321 -4.321 1.00 80.94 104 GLY A N 1
ATOM 836 C CA . GLY A 1 104 ? 6.909 11.359 -5.242 1.00 80.94 104 GLY A CA 1
ATOM 837 C C . GLY A 1 104 ? 7.638 12.664 -4.978 1.00 80.94 104 GLY A C 1
ATOM 838 O O . GLY A 1 104 ? 7.968 12.899 -3.793 1.00 80.94 104 GLY A O 1
#

Sequence (104 aa):
MGIAEYYDQRLTDKSLWPLGQQLREQLQRDIKAVLNVENSAHLMEQNPWGAESIRLRNIYIEPLNMLQAELLYRTRKQETISPMLEEALMVTIAGIATGMRNTG

InterPro domains:
  IPR015813 Pyruvate/Phosphoenolpyruvate kinase-like domain superfamily [SSF51621] (1-104)
  IPR021135 Phosphoenolpyruvate carboxylase [PF00311] (1-104)
  IPR021135 Phosphoenolpyruvate carboxylase [PTHR30523] (1-104)

Secondary structure (DSSP, 8-state):
--HHHHHHHHHS-GGGHHHHHHHHHHHHHHHHHHHHHTT-SSTTTT-HHHHHHHHHHHHHHHHHHHHHHHHHHHHTT-SS--HHHHHHHHHHHHHHHHHH----

Foldseek 3Di:
DDLLLLLCVLPHDPVCSVVSVVVVVVVVVVLVVVCVVVVHPHPCPVPVVVVVLLVVLCVVLVVLSNVLSVLVSVQVPDPDGDPVSVVSNVVSVVSNCVSVDDDD

Organism: NCBI:txid754436

Radius of gyration: 16.74 Å; chains: 1; bounding box: 41×22×47 Å